Protein AF-E9FTE2-F1 (afdb_monomer)

Mean predicted aligned error: 4.94 Å

Sequence (131 aa):
VFQCLVCSVFCGDMAEVVAQHVAADRSRQREHEALLLIGGHYLCRLCAYKTTLKANFQLHCKTDKHLQRLQHATHIQEGGARNDWKLQYVTSTTNPVQLRCNVCEYYTNSVHKLQVHASSPRHQLAVELFR

pLDDT: mean 90.06, std 7.29, range [62.41, 96.81]

Radius of gyration: 17.91 Å; Cα contacts (8 Å, |Δi|>4): 177; chains: 1; bounding box: 45×22×52 Å

Nearest PDB structures (foldseek):
  7onb-assembly1_M  TM=8.414E-01  e=4.114E-01  Homo sapiens
  8qzs-assembly1_8  TM=8.828E-01  e=1.075E+00  Homo sapiens
  1iok-assembly1_A  TM=3.839E-01  e=9.336E+00  Paracoccus denitrificans

Structure (mmCIF, N/CA/C/O backbone):
data_AF-E9FTE2-F1
#
_entry.id   AF-E9FTE2-F1
#
loop_
_atom_site.group_PDB
_atom_site.id
_atom_site.type_symbol
_atom_site.label_atom_id
_atom_site.label_alt_id
_atom_site.label_comp_id
_atom_site.label_asym_id
_atom_site.label_entity_id
_atom_site.label_seq_id
_atom_site.pdbx_PDB_ins_code
_atom_site.Cartn_x
_atom_site.Cartn_y
_atom_site.Cartn_z
_atom_site.occupancy
_atom_site.B_iso_or_equiv
_atom_site.auth_seq_id
_atom_site.auth_comp_id
_atom_site.auth_asym_id
_atom_site.auth_atom_id
_atom_site.pdbx_PDB_model_num
ATOM 1 N N . VAL A 1 1 ? 5.008 -1.254 -17.758 1.00 90.81 1 VAL A N 1
ATOM 2 C CA . VAL A 1 1 ? 6.172 -2.098 -17.378 1.00 90.81 1 VAL A CA 1
ATOM 3 C C . VAL A 1 1 ? 6.077 -2.563 -15.933 1.00 90.81 1 VAL A C 1
ATOM 5 O O . VAL A 1 1 ? 6.212 -3.750 -15.667 1.00 90.81 1 VAL A O 1
ATOM 8 N N . PHE A 1 2 ? 5.830 -1.650 -15.005 1.00 95.62 2 PHE A N 1
ATOM 9 C CA . PHE A 1 2 ? 5.663 -1.923 -13.588 1.00 95.62 2 PHE A CA 1
ATOM 10 C C . PHE A 1 2 ? 4.191 -2.105 -13.214 1.00 95.62 2 PHE A C 1
ATOM 12 O O . PHE A 1 2 ? 3.313 -1.479 -13.808 1.00 95.62 2 PHE A O 1
ATOM 19 N N . GLN A 1 3 ? 3.926 -2.925 -12.204 1.00 95.94 3 GLN A N 1
ATOM 20 C CA . GLN A 1 3 ? 2.596 -3.209 -11.679 1.00 95.94 3 GLN A CA 1
ATOM 21 C C . GLN A 1 3 ? 2.591 -3.076 -10.156 1.00 95.94 3 GLN A C 1
ATOM 23 O O . GLN A 1 3 ? 3.494 -3.570 -9.474 1.00 95.94 3 GLN A O 1
ATOM 28 N N . CYS A 1 4 ? 1.551 -2.442 -9.614 1.00 96.50 4 CYS A N 1
ATOM 29 C CA . CYS A 1 4 ? 1.272 -2.489 -8.185 1.00 96.50 4 CYS A CA 1
ATOM 30 C C . CYS A 1 4 ? 0.500 -3.770 -7.859 1.00 96.50 4 CYS A C 1
ATOM 32 O O . CYS A 1 4 ? -0.591 -3.994 -8.378 1.00 96.50 4 CYS A O 1
ATOM 34 N N . LEU A 1 5 ? 1.041 -4.606 -6.977 1.00 94.62 5 LEU A N 1
ATOM 35 C CA . LEU A 1 5 ? 0.400 -5.853 -6.557 1.00 94.62 5 LEU A CA 1
ATOM 36 C C . LEU A 1 5 ? -0.556 -5.664 -5.376 1.00 94.62 5 LEU A C 1
ATOM 38 O O . LEU A 1 5 ? -1.334 -6.570 -5.086 1.00 94.62 5 LEU A O 1
ATOM 42 N N . VAL A 1 6 ? -0.542 -4.496 -4.728 1.00 93.88 6 VAL A N 1
ATOM 43 C CA . VAL A 1 6 ? -1.471 -4.168 -3.638 1.00 93.88 6 VAL A CA 1
ATOM 44 C C . VAL A 1 6 ? -2.878 -3.994 -4.207 1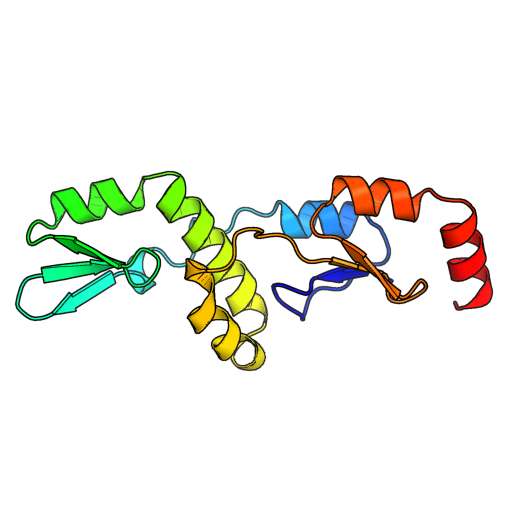.00 93.88 6 VAL A C 1
ATOM 46 O O . VAL A 1 6 ? -3.748 -4.829 -3.959 1.00 93.88 6 VAL A O 1
ATOM 49 N N . CYS A 1 7 ? -3.071 -2.987 -5.066 1.00 93.75 7 CYS A N 1
ATOM 50 C CA . CYS A 1 7 ? -4.338 -2.761 -5.758 1.00 93.75 7 CYS A CA 1
ATOM 51 C C . CYS A 1 7 ? -4.526 -3.666 -6.984 1.00 93.75 7 CYS A C 1
ATOM 53 O O . CYS A 1 7 ? -5.651 -3.869 -7.419 1.00 93.75 7 CYS A O 1
ATOM 55 N N . SER A 1 8 ? -3.464 -4.236 -7.560 1.00 93.62 8 SER A N 1
ATOM 56 C CA . SER A 1 8 ? -3.515 -5.097 -8.760 1.00 93.62 8 SER A CA 1
ATOM 57 C C . SER A 1 8 ? -4.118 -4.465 -10.026 1.00 93.62 8 SER A C 1
ATOM 59 O O . SER A 1 8 ? -4.151 -5.131 -11.057 1.00 93.62 8 SER A O 1
ATOM 61 N N . VAL A 1 9 ? -4.538 -3.199 -9.981 1.00 93.81 9 VAL A N 1
ATOM 62 C CA . VAL A 1 9 ? -5.127 -2.459 -11.111 1.00 93.81 9 VAL A CA 1
ATOM 63 C C . VAL A 1 9 ? -4.198 -1.391 -11.671 1.00 93.81 9 VAL A C 1
ATOM 65 O O . VAL A 1 9 ? -4.319 -1.023 -12.834 1.00 93.81 9 VAL A O 1
ATOM 68 N N . PHE A 1 10 ? -3.251 -0.906 -10.869 1.00 95.50 10 PHE A N 1
ATOM 69 C CA . PHE A 1 10 ? -2.320 0.118 -11.313 1.00 95.50 10 PHE A CA 1
ATOM 70 C C . PHE A 1 10 ? -1.130 -0.492 -12.054 1.00 95.50 10 PHE A C 1
ATOM 72 O O . PHE A 1 10 ? -0.434 -1.375 -11.536 1.00 95.50 10 PHE A O 1
ATOM 79 N N . CYS A 1 11 ? -0.847 0.054 -13.232 1.00 94.69 11 CYS A N 1
ATOM 80 C CA . CYS A 1 11 ? 0.373 -0.195 -13.979 1.00 94.69 11 CYS A CA 1
ATOM 81 C C . CYS A 1 11 ? 1.002 1.125 -14.435 1.00 94.69 11 CYS A C 1
ATOM 83 O O . CYS A 1 11 ? 0.297 2.057 -14.809 1.00 94.69 11 CYS A O 1
ATOM 85 N N . GLY A 1 12 ? 2.331 1.178 -14.428 1.00 93.44 12 GLY A N 1
ATOM 86 C CA . GLY A 1 12 ? 3.114 2.315 -14.907 1.00 93.44 12 GLY A CA 1
ATOM 87 C C . GLY A 1 12 ? 4.253 1.855 -15.808 1.00 93.44 12 GLY A C 1
ATOM 88 O O . GLY A 1 12 ? 4.688 0.703 -15.766 1.00 93.44 12 GLY A O 1
ATOM 89 N N . ASP A 1 13 ? 4.740 2.727 -16.667 1.00 90.25 13 ASP A N 1
ATOM 90 C CA . ASP A 1 13 ? 5.942 2.534 -17.482 1.00 90.25 13 ASP A CA 1
ATOM 91 C C . ASP A 1 13 ? 7.188 3.140 -16.825 1.00 90.25 13 ASP A C 1
ATOM 93 O O . ASP A 1 13 ? 8.275 2.597 -16.985 1.00 90.25 13 ASP A O 1
ATOM 97 N N . MET A 1 14 ? 7.016 4.174 -16.001 1.00 92.31 14 MET A N 1
ATOM 98 C CA . MET A 1 14 ? 8.081 4.820 -15.235 1.00 92.31 14 MET A CA 1
ATOM 99 C C . MET A 1 14 ? 8.010 4.475 -13.744 1.00 92.31 14 MET A C 1
ATOM 101 O O . MET A 1 14 ? 6.937 4.474 -13.134 1.00 92.31 14 MET A O 1
ATOM 105 N N . ALA A 1 15 ? 9.169 4.234 -13.123 1.00 93.38 15 ALA A N 1
ATOM 106 C CA . ALA A 1 15 ? 9.250 3.948 -11.688 1.00 93.38 15 ALA A CA 1
ATOM 107 C C . ALA A 1 15 ? 8.751 5.123 -10.825 1.00 93.38 15 ALA A C 1
ATOM 109 O O . ALA A 1 15 ? 8.184 4.904 -9.757 1.00 93.38 15 ALA A O 1
ATOM 110 N N . GLU A 1 16 ? 8.906 6.360 -11.300 1.00 94.25 16 GLU A N 1
ATOM 111 C CA . GLU A 1 16 ? 8.429 7.576 -10.626 1.00 94.25 16 GLU A CA 1
ATOM 112 C C . GLU A 1 16 ? 6.902 7.637 -10.534 1.00 94.25 16 GLU A C 1
ATOM 114 O O . GLU A 1 16 ? 6.353 7.959 -9.483 1.00 94.25 16 GLU A O 1
ATOM 119 N N . VAL A 1 17 ? 6.206 7.242 -11.599 1.00 95.00 17 VAL A N 1
ATOM 120 C CA . VAL A 1 17 ? 4.737 7.199 -11.638 1.00 95.00 17 VAL A CA 1
ATOM 121 C C . VAL A 1 17 ? 4.202 6.166 -10.641 1.00 95.00 17 VAL A C 1
ATOM 123 O O . VAL A 1 17 ? 3.234 6.415 -9.922 1.00 95.00 17 VAL A O 1
ATOM 126 N N . VAL A 1 18 ? 4.883 5.024 -10.514 1.00 94.38 18 VAL A N 1
ATOM 127 C CA . VAL A 1 18 ? 4.572 4.015 -9.489 1.00 94.38 18 VAL A CA 1
ATOM 128 C C . VAL A 1 18 ? 4.870 4.536 -8.083 1.00 94.38 18 VAL A C 1
ATOM 130 O O . VAL A 1 18 ? 4.086 4.293 -7.168 1.00 94.38 18 VAL A O 1
ATOM 133 N N . ALA A 1 19 ? 5.973 5.264 -7.899 1.00 94.12 19 ALA A N 1
ATOM 134 C CA . ALA A 1 19 ? 6.326 5.873 -6.620 1.00 94.12 19 ALA A CA 1
ATOM 135 C C . ALA A 1 19 ? 5.241 6.849 -6.146 1.00 94.12 19 ALA A C 1
ATOM 137 O O . ALA A 1 19 ? 4.795 6.761 -5.003 1.00 94.12 19 ALA A O 1
ATOM 138 N N . GLN A 1 20 ? 4.765 7.717 -7.040 1.00 94.81 20 GLN A N 1
ATOM 139 C CA . GLN A 1 20 ? 3.669 8.646 -6.764 1.00 94.81 20 GLN A CA 1
ATOM 140 C C . GLN A 1 20 ? 2.372 7.907 -6.423 1.00 94.81 20 GLN A C 1
ATOM 142 O O . GLN A 1 20 ? 1.711 8.245 -5.444 1.00 94.81 20 GLN A O 1
ATOM 147 N N . HIS A 1 21 ? 2.033 6.850 -7.167 1.00 94.44 21 HIS A N 1
ATOM 148 C CA . HIS A 1 21 ? 0.860 6.025 -6.874 1.00 94.44 21 HIS A CA 1
ATOM 149 C C . HIS A 1 21 ? 0.916 5.388 -5.478 1.00 94.44 21 HIS A C 1
ATOM 151 O O . HIS A 1 21 ? -0.079 5.394 -4.748 1.00 94.44 21 HIS A O 1
ATOM 157 N N . VAL A 1 22 ? 2.070 4.841 -5.091 1.00 93.25 22 VAL A N 1
ATOM 158 C CA . VAL A 1 22 ? 2.265 4.246 -3.761 1.00 93.25 22 VAL A CA 1
ATOM 159 C C . VAL A 1 22 ? 2.194 5.312 -2.664 1.00 93.25 22 VAL A C 1
ATOM 161 O O . VAL A 1 22 ? 1.619 5.051 -1.613 1.00 93.25 22 VAL A O 1
ATOM 164 N N . ALA A 1 23 ? 2.721 6.512 -2.913 1.00 92.06 23 ALA A N 1
ATOM 165 C CA . ALA A 1 23 ? 2.744 7.613 -1.951 1.00 92.06 23 ALA A CA 1
ATOM 166 C C . ALA A 1 23 ? 1.416 8.385 -1.827 1.00 92.06 23 ALA A C 1
ATOM 168 O O . ALA A 1 23 ? 1.308 9.261 -0.970 1.00 92.06 23 ALA A O 1
ATOM 169 N N . ALA A 1 24 ? 0.416 8.098 -2.668 1.00 91.50 24 ALA A N 1
ATOM 170 C CA . ALA A 1 24 ? -0.861 8.803 -2.626 1.00 91.50 24 ALA A CA 1
ATOM 171 C C . ALA A 1 24 ? -1.566 8.618 -1.268 1.00 91.50 24 ALA A C 1
ATOM 173 O O . ALA A 1 24 ? -1.732 7.492 -0.787 1.00 91.50 24 ALA A O 1
ATOM 174 N N . ASP A 1 25 ? -2.000 9.730 -0.667 1.00 86.94 25 ASP A N 1
ATOM 175 C CA . ASP A 1 25 ? -2.711 9.722 0.611 1.00 86.94 25 ASP A CA 1
ATOM 176 C C . ASP A 1 25 ? -4.118 9.131 0.446 1.00 86.94 25 ASP A C 1
ATOM 178 O O . ASP A 1 25 ? -4.944 9.617 -0.328 1.00 86.94 25 ASP A O 1
ATOM 182 N N . ARG A 1 26 ? -4.381 8.068 1.209 1.00 88.50 26 ARG A N 1
ATOM 183 C CA . ARG A 1 26 ? -5.632 7.294 1.206 1.00 88.50 26 ARG A CA 1
ATOM 184 C C . ARG A 1 26 ? -6.345 7.307 2.557 1.00 88.50 26 ARG A C 1
ATOM 186 O O . ARG A 1 26 ? -7.321 6.581 2.754 1.00 88.50 26 ARG A O 1
ATOM 193 N N . SER A 1 27 ? -5.862 8.108 3.506 1.00 73.50 27 SER A N 1
ATOM 194 C CA . SER A 1 27 ? -6.363 8.136 4.886 1.00 73.50 27 SER A CA 1
ATOM 195 C C . SER A 1 27 ? -7.806 8.643 4.992 1.00 73.50 27 SER A C 1
ATOM 197 O O . SER A 1 27 ? -8.570 8.169 5.827 1.00 73.50 27 SER A O 1
ATOM 199 N N . ARG A 1 28 ? -8.219 9.560 4.108 1.00 68.94 28 ARG A N 1
ATOM 200 C CA . ARG A 1 28 ? -9.501 10.279 4.221 1.00 68.94 28 ARG A CA 1
ATOM 201 C C . ARG A 1 28 ? -10.732 9.535 3.706 1.00 68.94 28 ARG A C 1
ATOM 203 O O . ARG A 1 28 ? -11.843 10.016 3.906 1.00 68.94 28 ARG A O 1
ATOM 210 N N . GLN A 1 29 ? -10.577 8.405 3.018 1.00 64.50 29 GLN A N 1
ATOM 211 C CA . GLN A 1 29 ? -11.687 7.859 2.232 1.00 64.50 29 GLN A CA 1
ATOM 212 C C . GLN A 1 29 ? -12.641 6.937 3.009 1.00 64.50 29 GLN A C 1
ATOM 214 O O . GLN A 1 29 ? -13.773 6.776 2.560 1.00 64.50 29 GLN A O 1
ATOM 219 N N . ARG A 1 30 ? -12.238 6.314 4.135 1.00 64.75 30 ARG A N 1
ATOM 220 C CA . ARG A 1 30 ? -12.993 5.162 4.693 1.00 64.75 30 ARG A CA 1
ATOM 221 C C . ARG A 1 30 ? -12.933 4.951 6.216 1.00 64.75 30 ARG A C 1
ATOM 223 O O . ARG A 1 30 ? -13.154 3.836 6.682 1.00 64.75 30 ARG A O 1
ATOM 230 N N . GLU A 1 31 ? -12.691 5.980 7.030 1.00 66.12 31 GLU A N 1
ATOM 231 C CA . GLU A 1 31 ? -12.605 5.807 8.500 1.00 66.12 31 GLU A CA 1
ATOM 232 C C . GLU A 1 31 ? -13.852 5.136 9.115 1.00 66.12 31 GLU A C 1
ATOM 234 O O . GLU A 1 31 ? -13.740 4.269 9.984 1.00 66.12 31 GLU A O 1
ATOM 239 N N . HIS A 1 32 ? -15.049 5.475 8.625 1.00 66.38 32 HIS A N 1
ATOM 240 C CA . HIS A 1 32 ? -16.306 4.910 9.130 1.00 66.38 32 HIS A CA 1
ATOM 241 C C . HIS A 1 32 ? -16.491 3.422 8.806 1.00 66.38 32 HIS A C 1
ATOM 243 O O . HIS A 1 32 ? -17.196 2.727 9.536 1.00 66.38 32 HIS A O 1
ATOM 249 N N . GLU A 1 33 ? -15.839 2.901 7.765 1.00 74.31 33 GLU A N 1
ATOM 250 C CA . GLU A 1 33 ? -15.948 1.488 7.397 1.00 74.31 33 GLU A CA 1
ATOM 251 C C . GLU A 1 33 ? -15.127 0.590 8.336 1.00 74.31 33 GLU A C 1
ATOM 253 O O . GLU A 1 33 ? -15.367 -0.611 8.421 1.00 74.31 33 GLU A O 1
ATOM 258 N N . ALA A 1 34 ? -14.185 1.122 9.115 1.00 82.69 34 ALA A N 1
ATOM 259 C CA . ALA A 1 34 ? -13.414 0.30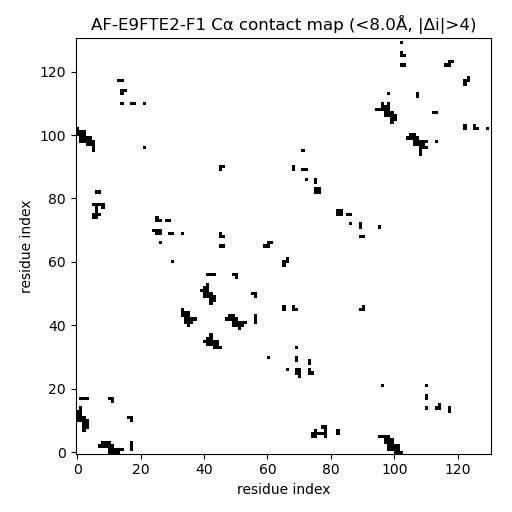9 10.056 1.00 82.69 34 ALA A CA 1
ATOM 260 C C . ALA A 1 34 ? -14.182 -0.035 11.350 1.00 82.69 34 ALA A C 1
ATOM 262 O O . ALA A 1 34 ? -13.781 -0.965 12.059 1.00 82.69 34 ALA A O 1
ATOM 263 N N . LEU A 1 35 ? -15.269 0.685 11.657 1.00 89.62 35 LEU A N 1
ATOM 264 C CA . LEU A 1 35 ? -16.037 0.559 12.897 1.00 89.62 35 LEU A CA 1
ATOM 265 C C . LEU A 1 35 ? -17.108 -0.540 12.814 1.00 89.62 35 LEU A C 1
ATOM 267 O O . LEU A 1 35 ? -17.920 -0.576 11.894 1.00 89.62 35 LEU A O 1
ATOM 271 N N . LEU A 1 36 ? -17.173 -1.380 13.845 1.00 91.31 36 LEU A N 1
ATOM 272 C CA . LEU A 1 36 ? -18.312 -2.244 14.152 1.00 91.31 36 LEU A CA 1
ATOM 273 C C . LEU A 1 36 ? -18.829 -1.938 15.560 1.00 91.31 36 LEU A C 1
ATOM 275 O O . LEU A 1 36 ? -18.035 -1.772 16.485 1.00 91.31 36 LEU A O 1
ATOM 279 N N . LEU A 1 37 ? -20.151 -1.909 15.734 1.00 92.44 37 LEU A N 1
ATOM 280 C CA . LEU A 1 37 ? -20.800 -1.793 17.041 1.00 92.44 37 LEU A CA 1
ATOM 281 C C . LEU A 1 37 ? -21.514 -3.109 17.361 1.00 92.44 37 LEU A C 1
ATOM 283 O O . LEU A 1 37 ? -22.520 -3.432 16.736 1.00 92.44 37 LEU A O 1
ATOM 287 N N . ILE A 1 38 ? -20.989 -3.879 18.315 1.00 93.38 38 ILE A N 1
ATOM 288 C CA . ILE A 1 38 ? -21.544 -5.187 18.700 1.00 93.38 38 ILE A CA 1
ATOM 289 C C . ILE A 1 38 ? -21.681 -5.236 2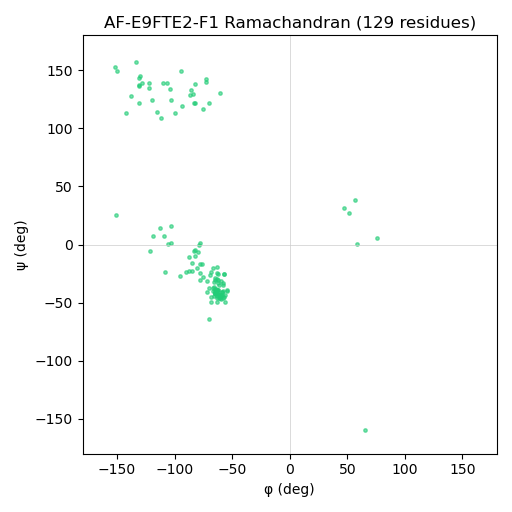0.219 1.00 93.38 38 ILE A C 1
ATOM 291 O O . ILE A 1 38 ? -20.697 -5.064 20.937 1.00 93.38 38 ILE A O 1
ATOM 295 N N . GLY A 1 39 ? -22.904 -5.457 20.714 1.00 92.00 39 GLY A N 1
ATOM 296 C CA . GLY A 1 39 ? -23.177 -5.584 22.152 1.00 92.00 39 GLY A CA 1
ATOM 297 C C . GLY A 1 39 ? -22.727 -4.371 22.976 1.00 92.00 39 GLY A C 1
ATOM 298 O O . GLY A 1 39 ? -22.159 -4.541 24.047 1.00 92.00 39 GLY A O 1
ATOM 299 N N . GLY A 1 40 ? -22.884 -3.152 22.445 1.00 92.31 40 GLY A N 1
ATOM 300 C CA . GLY A 1 40 ? -22.429 -1.918 23.105 1.00 92.31 40 GLY A CA 1
ATOM 301 C C . GLY A 1 40 ? -20.915 -1.665 23.044 1.00 92.31 40 GLY A C 1
ATOM 302 O O . GLY A 1 40 ? -20.429 -0.704 23.638 1.00 92.31 40 GLY A O 1
ATOM 303 N N . HIS A 1 41 ? -20.155 -2.489 22.318 1.00 94.56 41 HIS A N 1
ATOM 304 C CA . HIS A 1 41 ? -18.720 -2.303 22.114 1.00 94.56 41 HIS A CA 1
ATOM 305 C C . HIS A 1 41 ? -18.399 -1.767 20.720 1.00 94.56 41 HIS A C 1
ATOM 307 O O . HIS A 1 41 ? -18.851 -2.316 19.717 1.00 94.56 41 HIS A O 1
ATOM 313 N N . TYR A 1 42 ? -17.537 -0.756 20.672 1.00 94.25 42 TYR A N 1
ATOM 314 C CA . TYR A 1 42 ? -16.888 -0.246 19.472 1.00 94.25 42 TYR A CA 1
ATOM 315 C C . TYR A 1 42 ? -15.666 -1.115 19.149 1.00 94.25 42 TYR A C 1
ATOM 317 O O . TYR A 1 42 ? -14.748 -1.255 19.964 1.00 94.25 42 TYR A O 1
ATOM 325 N N . LEU A 1 43 ? -15.657 -1.702 17.957 1.00 93.69 43 LEU A N 1
ATOM 326 C CA . LEU A 1 43 ? -14.651 -2.637 17.464 1.00 93.69 43 LEU A CA 1
ATOM 327 C C . LEU A 1 43 ? -14.026 -2.098 16.177 1.00 93.69 43 LEU A C 1
ATOM 329 O O . LEU A 1 43 ? -14.733 -1.652 15.277 1.00 93.69 43 LEU A O 1
ATOM 333 N N . CYS A 1 44 ? -12.703 -2.164 16.069 1.00 92.00 44 CYS A N 1
ATOM 334 C CA . CYS A 1 44 ? -11.971 -1.805 14.858 1.00 92.00 44 CYS A CA 1
ATOM 335 C C . CYS A 1 44 ? -11.604 -3.072 14.085 1.00 92.00 44 CYS A C 1
ATOM 337 O O . CYS A 1 44 ? -10.749 -3.840 14.538 1.00 92.00 44 CYS A O 1
ATOM 339 N N . ARG A 1 45 ? -12.187 -3.266 12.898 1.00 88.81 45 ARG A N 1
ATOM 340 C CA . ARG A 1 45 ? -11.913 -4.432 12.035 1.00 88.81 45 ARG A CA 1
ATOM 341 C C . ARG A 1 45 ? -10.459 -4.515 11.579 1.00 88.81 45 ARG A C 1
ATOM 343 O O . ARG A 1 45 ? -9.917 -5.604 11.455 1.00 88.81 45 ARG A O 1
ATOM 350 N N . LEU A 1 46 ? -9.822 -3.362 11.379 1.00 89.25 46 LEU A N 1
ATOM 351 C CA . LEU A 1 46 ? -8.444 -3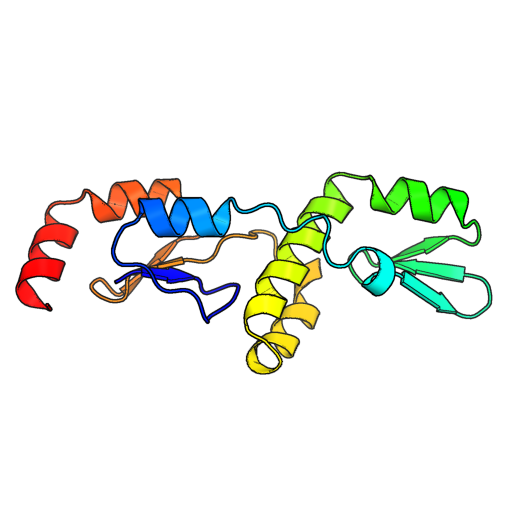.273 10.892 1.00 89.25 46 LEU A CA 1
ATOM 352 C C . LEU A 1 46 ? -7.407 -3.566 11.980 1.00 89.25 46 LEU A C 1
ATOM 354 O O . LEU A 1 46 ? -6.277 -3.934 11.677 1.00 89.25 46 LEU A O 1
ATOM 358 N N . CYS A 1 47 ? -7.758 -3.377 13.253 1.00 90.19 47 CYS A N 1
ATOM 359 C CA . CYS A 1 47 ? -6.800 -3.462 14.356 1.00 90.19 47 CYS A CA 1
ATOM 360 C C . CYS A 1 47 ? -7.138 -4.511 15.413 1.00 90.19 47 CYS A C 1
ATOM 362 O O . CYS A 1 47 ? -6.334 -4.671 16.330 1.00 90.19 47 CYS A O 1
ATOM 364 N N . ALA A 1 48 ? -8.298 -5.169 15.316 1.00 87.88 48 ALA A N 1
ATOM 365 C CA . ALA A 1 48 ? -8.880 -5.990 16.381 1.00 87.88 48 ALA A CA 1
ATOM 366 C C . ALA A 1 48 ? -8.957 -5.251 17.738 1.00 87.88 48 ALA A C 1
ATOM 368 O O . ALA A 1 48 ? -8.922 -5.860 18.803 1.00 87.88 48 ALA A O 1
ATOM 369 N N . TYR A 1 49 ? -9.045 -3.916 17.702 1.00 92.62 49 TYR A N 1
ATOM 370 C CA . TYR A 1 49 ? -9.158 -3.074 18.892 1.00 92.62 49 TYR A CA 1
ATOM 371 C C . TYR A 1 49 ? -10.616 -3.026 19.360 1.00 92.62 49 TYR A C 1
ATOM 373 O O . TYR A 1 49 ? -11.514 -2.900 18.528 1.00 92.62 49 TYR A O 1
ATOM 381 N N . LYS A 1 50 ? -10.851 -3.103 20.674 1.00 95.00 50 LYS A N 1
ATOM 382 C CA . LYS A 1 50 ? -12.184 -3.125 21.295 1.00 95.00 50 LYS A CA 1
ATOM 383 C C . LYS A 1 50 ? -12.258 -2.106 22.428 1.00 95.00 50 LYS A C 1
ATOM 385 O O . LYS A 1 50 ? -11.358 -2.042 23.258 1.00 95.00 50 LYS A O 1
ATOM 390 N N . THR A 1 51 ? -13.358 -1.364 22.510 1.00 96.06 51 THR A N 1
ATOM 391 C CA . THR A 1 51 ? -13.654 -0.454 23.627 1.00 96.06 51 THR A CA 1
ATOM 392 C C . THR A 1 51 ? -15.164 -0.290 23.812 1.00 96.06 51 THR A C 1
ATOM 394 O O . THR A 1 51 ? -15.927 -0.439 22.867 1.00 96.06 51 THR A O 1
ATOM 397 N N . THR A 1 52 ? -15.633 0.013 25.020 1.00 95.81 52 THR A N 1
ATOM 398 C CA . THR A 1 52 ? -17.030 0.428 25.282 1.00 95.81 52 THR A CA 1
ATOM 399 C C . THR A 1 52 ? -17.245 1.928 25.075 1.00 95.81 52 THR A C 1
ATOM 401 O O . THR A 1 52 ? -18.377 2.382 24.945 1.00 95.81 52 THR A O 1
ATOM 404 N N . LEU A 1 53 ? -16.166 2.714 25.023 1.00 95.50 53 LEU A N 1
ATOM 405 C CA . LEU A 1 53 ? -16.228 4.172 24.953 1.00 95.50 53 LEU A CA 1
ATOM 406 C C . LEU A 1 53 ? -15.956 4.675 23.534 1.00 95.50 53 LEU A C 1
ATOM 408 O O . LEU A 1 53 ? -14.878 4.439 22.983 1.00 95.50 53 LEU A O 1
ATOM 412 N N . LYS A 1 54 ? -16.898 5.455 22.987 1.00 92.06 54 LYS A N 1
ATOM 413 C CA . LYS A 1 54 ? -16.771 6.094 21.665 1.00 92.06 54 LYS A CA 1
ATOM 414 C C . LYS A 1 54 ? -15.541 7.001 21.575 1.00 92.06 54 LYS A C 1
ATOM 416 O O . LYS A 1 54 ? -14.838 6.967 20.571 1.00 92.06 54 LYS A O 1
ATOM 421 N N . ALA A 1 55 ? -15.247 7.756 22.635 1.00 93.38 55 ALA A N 1
ATOM 422 C CA . ALA A 1 55 ? -14.087 8.648 22.690 1.00 93.38 55 ALA A CA 1
ATOM 423 C C . ALA A 1 55 ? -12.758 7.886 22.521 1.00 93.38 55 ALA A C 1
ATOM 425 O O . ALA A 1 55 ? -11.916 8.277 21.715 1.00 93.38 55 ALA A O 1
ATOM 426 N N . ASN A 1 56 ? -12.604 6.741 23.197 1.00 94.81 56 ASN A N 1
ATOM 427 C CA . ASN A 1 56 ? -11.418 5.890 23.049 1.00 94.81 56 ASN A CA 1
ATOM 428 C C . ASN A 1 56 ? -11.280 5.355 21.620 1.00 94.81 56 ASN A C 1
ATOM 430 O O . ASN A 1 56 ? -10.177 5.295 21.082 1.00 94.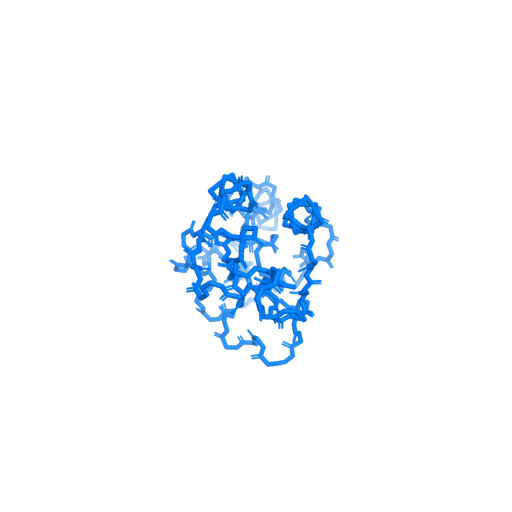81 56 ASN A O 1
ATOM 434 N N . PHE A 1 57 ? -12.397 4.990 20.987 1.00 94.00 57 PHE A N 1
ATOM 435 C CA . PHE A 1 57 ? -12.385 4.542 19.598 1.00 94.00 57 PHE A CA 1
ATOM 436 C C . PHE A 1 57 ? -11.950 5.663 18.642 1.00 94.00 57 PHE A C 1
ATOM 438 O O . PHE A 1 57 ? -11.141 5.435 17.746 1.00 94.00 57 PHE A O 1
ATOM 445 N N . GLN A 1 58 ? -12.430 6.889 18.857 1.00 92.25 58 GLN A N 1
ATOM 446 C CA . GLN A 1 58 ? -12.025 8.050 18.062 1.00 92.25 58 GLN A CA 1
ATOM 447 C C . GLN A 1 58 ? -10.534 8.368 18.221 1.00 92.25 58 GLN A C 1
ATOM 449 O O . GLN A 1 58 ? -9.873 8.683 17.236 1.00 92.25 58 GLN A O 1
ATOM 454 N N . LEU A 1 59 ? -9.981 8.247 19.433 1.00 94.19 59 LEU A N 1
ATOM 455 C CA . LEU A 1 59 ? -8.539 8.384 19.657 1.00 94.19 59 LEU A CA 1
ATOM 456 C C . LEU A 1 59 ? -7.752 7.270 18.962 1.00 94.19 59 LEU A C 1
ATOM 458 O O . LEU A 1 59 ? -6.742 7.546 18.321 1.00 94.19 59 LEU A O 1
ATOM 462 N N . HIS A 1 60 ? -8.239 6.028 19.023 1.00 93.06 60 HIS A N 1
ATOM 463 C CA . HIS A 1 60 ? -7.632 4.905 18.314 1.00 93.06 60 HIS A CA 1
ATOM 464 C C . HIS A 1 60 ? -7.510 5.161 16.804 1.00 93.06 60 HIS A C 1
ATOM 466 O O . HIS A 1 60 ? -6.455 4.889 16.230 1.00 93.06 60 HIS A O 1
ATOM 472 N N . CYS A 1 61 ? -8.548 5.712 16.168 1.00 91.50 61 CYS A N 1
ATOM 473 C CA . CYS A 1 61 ? -8.542 5.988 14.726 1.00 91.50 61 CYS A CA 1
ATOM 474 C C . CYS A 1 61 ? -7.459 6.998 14.313 1.00 91.50 61 CYS A C 1
ATOM 476 O O . CYS A 1 61 ? -6.963 6.940 13.194 1.00 91.50 61 CYS A O 1
ATOM 478 N N . LYS A 1 62 ? -7.027 7.867 15.235 1.00 91.38 62 LYS A N 1
ATOM 479 C CA . LYS A 1 62 ? -5.965 8.856 14.999 1.00 91.38 62 LYS A CA 1
ATOM 480 C C . LYS A 1 62 ? -4.549 8.303 15.173 1.00 91.38 62 LYS A C 1
ATOM 482 O O . LYS A 1 62 ? -3.590 9.027 14.940 1.00 91.38 62 LYS A O 1
ATOM 487 N N . THR A 1 63 ? -4.393 7.059 15.627 1.00 92.44 63 THR A N 1
ATOM 488 C CA . THR A 1 63 ? -3.062 6.471 15.832 1.00 92.44 63 THR A CA 1
ATOM 489 C C . THR A 1 63 ? -2.396 6.134 14.501 1.00 92.44 63 THR A C 1
ATOM 491 O O . THR A 1 63 ? -3.047 5.597 13.604 1.00 92.44 63 THR A O 1
ATOM 494 N N . ASP A 1 64 ? -1.079 6.337 14.397 1.00 90.62 64 ASP A N 1
ATOM 495 C CA . ASP A 1 64 ? -0.314 6.023 13.178 1.00 90.62 64 ASP A CA 1
ATOM 496 C C . ASP A 1 64 ? -0.505 4.571 12.734 1.00 90.62 64 ASP A C 1
ATOM 498 O O . ASP A 1 64 ? -0.702 4.281 11.557 1.00 90.62 64 ASP A O 1
ATOM 502 N N . LYS A 1 65 ? -0.542 3.643 13.697 1.00 89.69 65 LYS A N 1
ATOM 503 C CA . LYS A 1 65 ? -0.793 2.219 13.441 1.00 89.69 65 LYS A CA 1
ATOM 504 C C . LYS A 1 65 ? -2.142 1.978 12.759 1.00 89.69 65 LYS A C 1
ATOM 506 O O . LYS A 1 65 ? -2.238 1.117 11.884 1.00 89.69 65 LYS A O 1
ATOM 511 N N . HIS A 1 66 ? -3.190 2.688 13.179 1.00 90.81 66 HIS A N 1
ATOM 512 C CA . HIS A 1 66 ? -4.496 2.604 12.532 1.00 90.81 66 HIS A CA 1
ATOM 513 C C . HIS A 1 66 ? -4.437 3.214 11.132 1.00 90.81 66 HIS A C 1
ATOM 515 O O . HIS A 1 66 ? -4.834 2.556 10.174 1.00 90.81 66 HIS A O 1
ATOM 521 N N . LEU A 1 67 ? -3.884 4.422 11.006 1.00 89.56 67 LEU A N 1
ATOM 522 C CA . LEU A 1 67 ? -3.786 5.144 9.738 1.00 89.56 67 LEU A CA 1
ATOM 523 C C . LEU A 1 67 ? -3.003 4.364 8.677 1.00 89.56 67 LEU A C 1
ATOM 525 O O . LEU A 1 67 ? -3.438 4.300 7.531 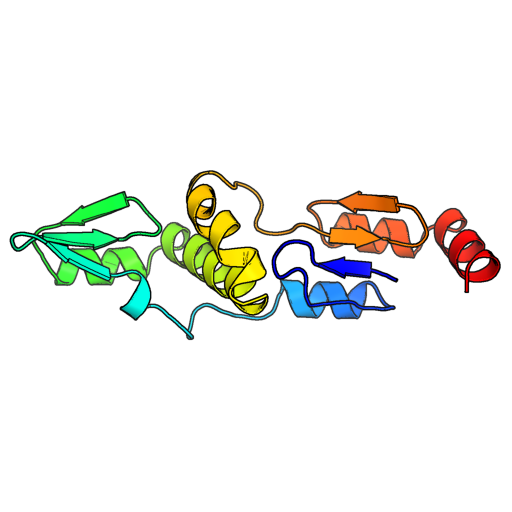1.00 89.56 67 LEU A O 1
ATOM 529 N N . GLN A 1 68 ? -1.900 3.712 9.047 1.00 89.00 68 GLN A N 1
ATOM 530 C CA . GLN A 1 68 ? -1.132 2.855 8.140 1.00 89.00 68 GLN A CA 1
ATOM 531 C C . GLN A 1 68 ? -1.959 1.671 7.628 1.00 89.00 68 GLN A C 1
ATOM 533 O O . GLN A 1 68 ? -1.950 1.369 6.434 1.00 89.00 68 GLN A O 1
ATOM 538 N N . ARG A 1 69 ? -2.716 1.010 8.511 1.00 90.00 69 ARG A N 1
ATOM 539 C CA . ARG A 1 69 ? -3.587 -0.108 8.120 1.00 90.00 69 ARG A CA 1
ATOM 540 C C . ARG A 1 69 ? -4.777 0.347 7.290 1.00 90.00 69 ARG A C 1
ATOM 542 O O . ARG A 1 69 ? -5.152 -0.358 6.361 1.00 90.00 69 ARG A O 1
ATOM 549 N N . LEU A 1 70 ? -5.342 1.509 7.606 1.00 90.00 70 LEU A N 1
ATOM 550 C CA . LEU A 1 70 ? -6.425 2.117 6.843 1.00 90.00 70 LEU A CA 1
ATOM 551 C C . LEU A 1 70 ? -5.964 2.456 5.426 1.00 90.00 70 LEU A C 1
ATOM 553 O O . LEU A 1 70 ? -6.609 2.039 4.474 1.00 90.00 70 LEU A O 1
ATOM 557 N N . GLN A 1 71 ? -4.817 3.122 5.272 1.00 90.88 71 GLN A N 1
ATOM 558 C CA . GLN A 1 71 ? -4.243 3.423 3.957 1.00 90.88 71 GLN A CA 1
ATOM 559 C C . GLN A 1 71 ? -4.012 2.152 3.134 1.00 90.88 71 GLN A C 1
ATOM 561 O O . GLN A 1 71 ? -4.385 2.104 1.963 1.00 90.88 71 GLN A O 1
ATOM 566 N N . HIS A 1 72 ? -3.456 1.108 3.754 1.00 90.75 72 HIS A N 1
ATOM 567 C CA . HIS A 1 72 ? -3.213 -0.161 3.077 1.00 90.75 72 HIS A CA 1
ATOM 568 C C . HIS A 1 72 ? -4.517 -0.871 2.676 1.00 90.75 72 HIS A C 1
ATOM 570 O O . HIS A 1 72 ? -4.639 -1.330 1.543 1.00 90.75 72 HIS A O 1
ATOM 576 N N . ALA A 1 73 ? -5.516 -0.917 3.563 1.00 90.88 73 ALA A N 1
ATOM 577 C CA . ALA A 1 73 ? -6.830 -1.482 3.257 1.00 90.88 73 ALA A CA 1
ATOM 578 C C . ALA A 1 73 ? -7.519 -0.730 2.107 1.00 90.88 73 ALA A C 1
ATOM 580 O O . ALA A 1 73 ? -7.995 -1.362 1.164 1.00 90.88 73 ALA A O 1
ATOM 581 N N . THR A 1 74 ? -7.507 0.605 2.142 1.00 91.25 74 THR A N 1
ATOM 582 C CA . THR A 1 74 ? -8.054 1.442 1.067 1.00 91.25 74 THR A CA 1
ATOM 583 C C . THR A 1 74 ? -7.336 1.169 -0.254 1.00 91.25 74 THR A C 1
ATOM 585 O O . THR A 1 74 ? -7.991 0.997 -1.276 1.00 91.25 74 THR A O 1
ATOM 588 N N . HIS A 1 75 ? -6.004 1.046 -0.243 1.00 92.56 75 HIS A N 1
ATOM 589 C CA . HIS A 1 75 ? -5.218 0.736 -1.442 1.00 92.56 75 HIS A CA 1
ATOM 590 C C . HIS A 1 75 ? -5.563 -0.640 -2.027 1.00 92.56 75 HIS A C 1
ATOM 592 O O . HIS A 1 75 ? -5.716 -0.778 -3.237 1.00 92.56 75 HIS A O 1
ATOM 598 N N . ILE A 1 76 ? -5.748 -1.659 -1.186 1.00 92.00 76 ILE A N 1
ATOM 599 C CA . ILE A 1 76 ? -6.213 -2.986 -1.618 1.00 92.00 76 ILE A CA 1
ATOM 600 C C . ILE A 1 76 ? -7.576 -2.874 -2.318 1.00 92.00 76 ILE A C 1
ATOM 602 O O . ILE A 1 76 ? -7.759 -3.433 -3.405 1.00 92.00 76 ILE A O 1
ATOM 606 N N . GLN A 1 77 ? -8.507 -2.125 -1.721 1.00 90.31 77 GLN A N 1
ATOM 607 C CA . GLN A 1 77 ? -9.872 -1.939 -2.222 1.00 90.31 77 GLN A CA 1
ATOM 608 C C . GLN A 1 77 ? -9.954 -1.161 -3.538 1.00 90.31 77 GLN A C 1
ATOM 610 O O . GLN A 1 77 ? -10.941 -1.316 -4.253 1.00 90.31 77 GLN A O 1
ATOM 615 N N . GLU A 1 78 ? -8.934 -0.383 -3.916 1.00 91.19 78 GLU A N 1
ATOM 616 C CA . GLU A 1 78 ? -8.859 0.225 -5.257 1.00 91.19 78 GLU A CA 1
ATOM 617 C C . GLU A 1 78 ? -8.914 -0.833 -6.371 1.00 91.19 78 GLU A C 1
ATOM 619 O O . GLU A 1 78 ? -9.368 -0.544 -7.475 1.00 91.19 78 GLU A O 1
ATOM 624 N N . GLY A 1 79 ? -8.505 -2.075 -6.083 1.00 89.56 79 GLY A N 1
ATOM 625 C CA . GLY A 1 79 ? -8.644 -3.199 -7.011 1.00 89.56 79 GLY A CA 1
ATOM 626 C C . GLY A 1 79 ? -10.036 -3.828 -7.090 1.00 89.56 79 GLY A C 1
ATOM 627 O O . GLY A 1 79 ? -10.230 -4.785 -7.843 1.00 89.56 79 GLY A O 1
ATOM 628 N N . GLY A 1 80 ? -10.998 -3.325 -6.314 1.00 89.44 80 GLY A N 1
ATOM 629 C CA . GLY A 1 80 ? -12.365 -3.832 -6.238 1.00 89.44 80 GLY A CA 1
ATOM 630 C C . GLY A 1 80 ? -12.469 -5.248 -5.661 1.00 89.44 80 GLY A C 1
ATOM 631 O O . GLY A 1 80 ? -11.550 -5.748 -5.012 1.00 89.44 80 GLY A O 1
ATOM 632 N N . ALA A 1 81 ? -13.588 -5.919 -5.957 1.00 89.00 81 ALA A N 1
ATOM 633 C CA . ALA A 1 81 ? -13.963 -7.208 -5.360 1.00 89.00 81 ALA A CA 1
ATOM 634 C C . ALA A 1 81 ? -12.921 -8.330 -5.545 1.00 89.00 81 ALA A C 1
ATOM 636 O O . ALA A 1 81 ? -12.821 -9.252 -4.738 1.00 89.00 81 ALA A O 1
ATOM 637 N N . ARG A 1 82 ? -12.088 -8.248 -6.592 1.00 88.44 82 ARG A N 1
ATOM 638 C CA . ARG A 1 82 ? -10.999 -9.212 -6.842 1.00 88.44 82 ARG A CA 1
ATOM 639 C C . ARG A 1 82 ? -9.931 -9.210 -5.750 1.00 88.44 82 ARG A C 1
ATOM 641 O O . ARG A 1 82 ? -9.181 -10.177 -5.645 1.00 88.44 82 ARG A O 1
ATOM 648 N N . ASN A 1 83 ? -9.853 -8.144 -4.961 1.00 91.00 83 ASN A N 1
ATOM 649 C CA . ASN A 1 83 ? -8.883 -7.977 -3.892 1.00 91.00 83 ASN A CA 1
ATOM 650 C C . ASN A 1 83 ? -9.479 -8.154 -2.491 1.00 91.00 83 ASN A C 1
ATOM 652 O O . ASN A 1 83 ? -8.728 -8.074 -1.520 1.00 91.00 83 ASN A O 1
ATOM 656 N N . ASP A 1 84 ? -10.777 -8.441 -2.357 1.00 87.69 84 ASP A N 1
ATOM 657 C CA . ASP A 1 84 ? -11.440 -8.554 -1.049 1.00 87.69 84 ASP A CA 1
ATOM 658 C C . ASP A 1 84 ? -10.798 -9.623 -0.158 1.00 87.69 84 ASP A C 1
ATOM 660 O O . ASP A 1 84 ? -10.654 -9.439 1.050 1.00 87.69 84 ASP A O 1
ATOM 664 N N . TRP A 1 85 ? -10.313 -10.712 -0.757 1.00 87.19 85 TRP A N 1
ATOM 665 C CA . TRP A 1 85 ? -9.580 -11.757 -0.042 1.00 87.19 85 TRP A CA 1
ATOM 666 C C . TRP A 1 85 ? -8.302 -11.228 0.633 1.00 87.19 85 TRP A C 1
ATOM 668 O O . TRP A 1 85 ? -7.939 -11.693 1.711 1.00 87.19 85 TRP A O 1
ATOM 678 N N . LYS A 1 86 ? -7.635 -10.210 0.066 1.00 88.75 86 LYS A N 1
ATOM 679 C CA . LYS A 1 86 ? -6.432 -9.604 0.663 1.00 88.75 86 LYS A CA 1
ATOM 680 C C . LYS A 1 86 ? -6.758 -8.826 1.939 1.00 88.75 86 LYS A C 1
ATOM 682 O O . LYS A 1 86 ? -5.899 -8.717 2.814 1.00 88.75 86 LYS A O 1
ATOM 687 N N . LEU A 1 87 ? -7.990 -8.326 2.090 1.00 86.62 87 LEU A N 1
ATOM 688 C CA . LEU A 1 87 ? -8.421 -7.612 3.299 1.00 86.62 87 LEU A CA 1
ATOM 689 C C . LEU A 1 87 ? -8.429 -8.517 4.531 1.00 86.62 87 LEU A C 1
ATOM 691 O O . LEU A 1 87 ? -8.176 -8.036 5.634 1.00 86.62 87 LEU A O 1
ATOM 695 N N . GLN A 1 88 ? -8.637 -9.824 4.356 1.00 83.19 88 GLN A N 1
ATOM 696 C CA . GLN A 1 88 ? -8.565 -10.799 5.450 1.00 83.19 88 GLN A CA 1
ATOM 697 C C . GLN A 1 88 ? -7.158 -10.876 6.068 1.00 83.19 88 GLN A C 1
ATOM 699 O O . GLN A 1 88 ? -7.017 -11.205 7.243 1.00 83.19 88 GLN A O 1
ATOM 704 N N . TYR A 1 89 ? -6.126 -10.510 5.301 1.00 83.81 89 TYR A N 1
ATOM 705 C CA . TYR A 1 89 ? -4.716 -10.578 5.693 1.00 83.81 89 TYR A CA 1
ATOM 706 C C . TYR A 1 89 ? -4.082 -9.198 5.921 1.00 83.81 89 TYR A C 1
ATOM 708 O O . TYR A 1 89 ? -2.869 -9.095 6.138 1.00 83.81 89 TYR A O 1
ATOM 716 N N . VAL A 1 90 ? -4.872 -8.119 5.903 1.00 82.94 90 VAL A N 1
ATOM 717 C CA . VAL A 1 90 ? -4.360 -6.748 6.078 1.00 82.94 90 VAL A CA 1
ATOM 718 C C . VAL A 1 90 ? -3.720 -6.540 7.456 1.00 82.94 90 VAL A C 1
ATOM 720 O O . VAL A 1 90 ? -2.780 -5.765 7.602 1.00 82.94 90 VAL A O 1
ATOM 723 N N . THR A 1 91 ? -4.189 -7.272 8.469 1.00 77.31 91 THR A N 1
ATOM 724 C CA . THR A 1 91 ? -3.657 -7.263 9.840 1.00 77.31 91 THR A CA 1
ATOM 725 C C . THR A 1 91 ? -2.296 -7.948 9.953 1.00 77.31 91 THR A C 1
ATOM 727 O O . THR A 1 91 ? -1.491 -7.542 10.794 1.00 77.31 91 THR A O 1
ATOM 730 N N . SER A 1 92 ? -2.054 -8.962 9.116 1.00 77.12 92 SER A N 1
ATOM 731 C CA . SER A 1 92 ? -0.837 -9.783 9.073 1.00 77.12 92 SER A CA 1
ATOM 732 C C . SER A 1 92 ? 0.231 -9.220 8.138 1.00 77.12 92 SER A C 1
ATOM 734 O O . SER A 1 92 ? 1.413 -9.519 8.299 1.00 77.12 92 SER A O 1
ATOM 736 N N . THR A 1 93 ? -0.166 -8.414 7.153 1.00 75.31 93 THR A N 1
ATOM 737 C CA . THR A 1 93 ? 0.770 -7.860 6.175 1.00 75.31 93 THR A CA 1
ATOM 738 C C . THR A 1 93 ? 1.582 -6.730 6.796 1.00 75.31 93 THR A C 1
ATOM 740 O O . THR A 1 93 ? 1.046 -5.692 7.175 1.00 75.31 93 THR A O 1
ATOM 743 N N . THR A 1 94 ? 2.896 -6.929 6.876 1.00 70.06 94 THR A N 1
ATOM 744 C CA . THR A 1 94 ? 3.841 -5.964 7.456 1.00 70.06 94 THR A CA 1
ATOM 745 C C . THR A 1 94 ? 4.302 -4.896 6.468 1.00 70.06 94 THR A C 1
ATOM 747 O O . THR A 1 94 ? 4.707 -3.819 6.894 1.00 70.06 94 THR A O 1
ATOM 750 N N . ASN A 1 95 ? 4.229 -5.168 5.159 1.00 81.88 95 ASN A N 1
ATOM 751 C CA . ASN A 1 95 ? 4.710 -4.263 4.115 1.00 81.88 95 ASN A CA 1
ATOM 752 C C . ASN A 1 95 ? 3.548 -3.758 3.245 1.00 81.88 95 ASN A C 1
ATOM 754 O O . ASN A 1 95 ? 2.980 -4.559 2.500 1.00 81.88 95 ASN A O 1
ATOM 758 N N . PRO A 1 96 ? 3.229 -2.451 3.271 1.00 84.56 96 PRO A N 1
ATOM 759 C CA . PRO A 1 96 ? 2.140 -1.869 2.482 1.00 84.56 96 PRO A CA 1
ATOM 760 C C . PRO A 1 96 ? 2.509 -1.659 1.004 1.00 84.56 96 PRO A C 1
ATOM 762 O O . PRO A 1 96 ? 1.715 -1.128 0.237 1.00 84.56 96 PRO A O 1
ATOM 765 N N . VAL A 1 97 ? 3.724 -2.040 0.597 1.00 91.75 97 VAL A N 1
ATOM 766 C CA . VAL A 1 97 ? 4.240 -1.859 -0.761 1.00 91.75 97 VAL A CA 1
ATOM 767 C C . VAL A 1 97 ? 4.566 -3.218 -1.355 1.00 91.75 97 VAL A C 1
ATOM 769 O O . VAL A 1 97 ? 5.356 -3.978 -0.796 1.00 91.75 97 VAL A O 1
ATOM 772 N N . GLN A 1 98 ? 3.980 -3.507 -2.513 1.00 94.31 98 GLN A N 1
ATOM 773 C CA . GLN A 1 98 ? 4.251 -4.711 -3.292 1.00 94.31 98 GLN A CA 1
ATOM 774 C C . GLN A 1 98 ? 4.242 -4.342 -4.774 1.00 94.31 98 GLN A C 1
ATOM 776 O O . GLN A 1 98 ? 3.207 -3.942 -5.310 1.00 94.31 98 GLN A O 1
ATOM 781 N N . LEU A 1 99 ? 5.400 -4.432 -5.422 1.00 96.19 99 LEU A N 1
ATOM 782 C CA . LEU A 1 99 ? 5.628 -3.962 -6.786 1.00 96.19 99 LEU A CA 1
ATOM 783 C C . LEU A 1 99 ? 6.286 -5.063 -7.619 1.00 96.19 99 LEU A C 1
ATOM 785 O O . LEU A 1 99 ? 7.127 -5.815 -7.120 1.00 96.19 99 LEU A O 1
ATOM 789 N N . ARG A 1 100 ? 5.926 -5.120 -8.902 1.00 96.81 100 ARG A N 1
ATOM 790 C CA . ARG A 1 100 ? 6.511 -6.030 -9.891 1.00 96.81 100 ARG A CA 1
ATOM 791 C C . ARG A 1 100 ? 6.959 -5.257 -11.122 1.00 96.81 100 ARG A C 1
ATOM 793 O O . ARG A 1 100 ? 6.240 -4.385 -11.597 1.00 96.81 100 ARG A O 1
ATOM 800 N N . CYS A 1 101 ? 8.117 -5.602 -11.664 1.00 96.12 101 CYS A N 1
ATOM 801 C CA . CYS A 1 101 ? 8.508 -5.293 -13.033 1.00 96.12 101 CYS A CA 1
ATOM 802 C C . CYS A 1 101 ? 8.145 -6.483 -13.923 1.00 96.12 101 CYS A C 1
ATOM 804 O O . CYS A 1 101 ? 8.657 -7.581 -13.715 1.00 96.12 101 CYS A O 1
ATOM 806 N N . ASN A 1 102 ? 7.276 -6.278 -14.909 1.00 94.06 102 ASN A N 1
ATOM 807 C CA . ASN A 1 102 ? 6.809 -7.356 -15.781 1.00 94.06 102 ASN A CA 1
ATOM 808 C C . ASN A 1 102 ? 7.862 -7.767 -16.816 1.00 94.06 102 ASN A C 1
ATOM 810 O O . ASN A 1 102 ? 7.896 -8.924 -17.205 1.00 94.06 102 ASN A O 1
ATOM 814 N N . VAL A 1 103 ? 8.742 -6.845 -17.216 1.00 93.56 103 VAL A N 1
ATOM 815 C CA . VAL A 1 103 ? 9.801 -7.107 -18.208 1.00 93.56 103 VAL A CA 1
ATOM 816 C C . VAL A 1 103 ? 10.901 -7.997 -17.631 1.00 93.56 103 VAL A C 1
ATOM 818 O O . VAL A 1 103 ? 11.401 -8.893 -18.298 1.00 93.56 103 VAL A O 1
ATOM 821 N N . CYS A 1 104 ? 11.282 -7.761 -16.376 1.00 93.94 104 CYS A N 1
ATOM 822 C CA . CYS A 1 104 ? 12.369 -8.497 -15.727 1.00 93.94 104 CYS A CA 1
ATOM 823 C C . CYS A 1 104 ? 11.880 -9.559 -14.736 1.00 93.94 104 CYS A C 1
ATOM 825 O O . CYS A 1 104 ? 12.702 -10.140 -14.033 1.00 93.94 104 CYS A O 1
ATOM 827 N N . GLU A 1 105 ? 10.561 -9.719 -14.594 1.00 93.81 105 GLU A N 1
ATOM 828 C CA . GLU A 1 105 ? 9.910 -10.492 -13.525 1.00 93.81 105 GLU A CA 1
ATOM 829 C C . GLU A 1 105 ? 10.451 -10.189 -12.116 1.00 93.81 105 GLU A C 1
ATOM 831 O O . GLU A 1 105 ? 10.479 -11.036 -11.225 1.00 93.81 105 GLU A O 1
ATOM 836 N N . TYR A 1 106 ? 10.891 -8.947 -11.906 1.00 94.62 106 TYR A N 1
ATOM 837 C CA . TYR A 1 106 ? 11.524 -8.515 -10.668 1.00 94.62 106 TYR A CA 1
ATOM 838 C C . TYR A 1 106 ? 10.472 -8.062 -9.653 1.00 94.62 106 TYR A C 1
ATOM 840 O O . TYR A 1 106 ? 9.641 -7.206 -9.961 1.00 94.62 106 TYR A O 1
ATOM 848 N N . TYR A 1 107 ? 10.531 -8.599 -8.434 1.00 96.44 107 TYR A N 1
ATOM 849 C CA . TYR A 1 107 ? 9.612 -8.275 -7.341 1.00 96.44 107 TYR A CA 1
ATOM 850 C C . TYR A 1 107 ? 10.320 -7.477 -6.249 1.00 96.44 107 TYR A C 1
ATOM 852 O O . TYR A 1 107 ? 11.448 -7.784 -5.864 1.00 96.44 107 TYR A O 1
ATOM 860 N N . THR A 1 108 ? 9.640 -6.470 -5.704 1.00 95.69 108 THR A N 1
ATOM 861 C CA . THR A 1 108 ? 10.161 -5.673 -4.590 1.00 95.69 108 THR A CA 1
ATOM 862 C C . THR A 1 108 ? 9.047 -5.141 -3.696 1.00 95.69 108 THR A C 1
ATOM 864 O O . THR A 1 108 ? 7.938 -4.847 -4.140 1.00 95.69 108 THR A O 1
ATOM 867 N N . ASN A 1 109 ? 9.366 -4.982 -2.415 1.00 94.69 109 ASN A N 1
ATOM 868 C CA . ASN A 1 109 ? 8.528 -4.338 -1.406 1.00 94.69 109 ASN A CA 1
ATOM 869 C C . ASN A 1 109 ? 8.991 -2.907 -1.077 1.00 94.69 109 ASN A C 1
ATOM 871 O O . ASN A 1 109 ? 8.634 -2.351 -0.044 1.00 94.69 109 ASN A O 1
ATOM 875 N N . SER A 1 110 ? 9.835 -2.317 -1.926 1.00 94.94 110 SER A N 1
ATOM 876 C CA . SER A 1 110 ? 10.392 -0.981 -1.729 1.00 94.94 110 SER A CA 1
ATOM 877 C C . SER A 1 110 ? 10.398 -0.210 -3.041 1.00 94.94 110 SER A C 1
ATOM 879 O O . SER A 1 110 ? 10.943 -0.678 -4.044 1.00 94.94 110 SER A O 1
ATOM 881 N N . VAL A 1 111 ? 9.836 0.999 -2.996 1.00 94.88 111 VAL A N 1
ATOM 882 C CA . VAL A 1 111 ? 9.866 1.963 -4.105 1.00 94.88 111 VAL A CA 1
ATOM 883 C C . VAL A 1 111 ? 11.307 2.300 -4.483 1.00 94.88 111 VAL A C 1
ATOM 885 O O . VAL A 1 111 ? 11.653 2.271 -5.658 1.00 94.88 111 VAL A O 1
ATOM 888 N N . HIS A 1 112 ? 12.175 2.524 -3.494 1.00 95.06 112 HIS A N 1
ATOM 889 C CA . HIS A 1 112 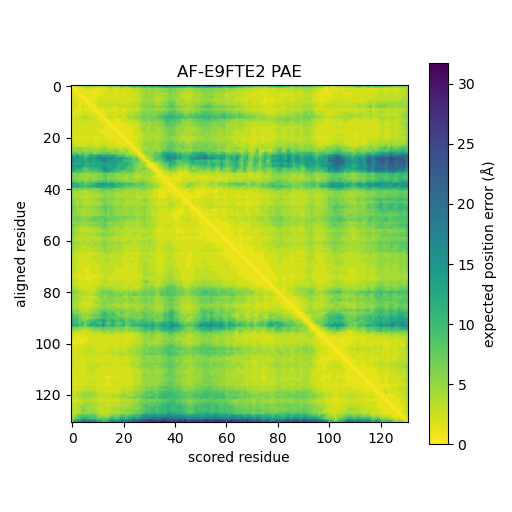? 13.578 2.851 -3.741 1.00 95.06 112 HIS A CA 1
ATOM 890 C C . HIS A 1 112 ? 14.309 1.727 -4.489 1.00 95.06 112 HIS A C 1
ATOM 892 O O . HIS A 1 112 ? 14.968 1.969 -5.497 1.00 95.06 112 HIS A O 1
ATOM 898 N N . LYS A 1 113 ? 14.127 0.469 -4.061 1.00 95.81 113 LYS A N 1
ATOM 899 C CA . LYS A 1 113 ? 14.694 -0.686 -4.779 1.00 95.81 113 LYS A CA 1
ATOM 900 C C . LYS A 1 113 ? 14.153 -0.798 -6.209 1.00 95.81 113 LYS A C 1
ATOM 902 O O . LYS A 1 113 ? 14.900 -1.189 -7.100 1.00 95.81 113 LYS A O 1
ATOM 907 N N . LEU A 1 114 ? 12.884 -0.441 -6.442 1.00 95.94 114 LEU A N 1
ATOM 908 C CA . LEU A 1 114 ? 12.318 -0.404 -7.794 1.00 95.94 114 LEU A CA 1
ATOM 909 C C . LEU A 1 114 ? 12.996 0.668 -8.659 1.00 95.94 114 LEU A C 1
ATOM 911 O O . LEU A 1 114 ? 13.312 0.395 -9.810 1.00 95.94 114 LEU A O 1
ATOM 915 N N . GLN A 1 115 ? 13.245 1.858 -8.110 1.00 95.56 115 GLN A N 1
ATOM 916 C CA . GLN A 1 115 ? 13.925 2.944 -8.824 1.00 95.56 115 GLN A CA 1
ATOM 917 C C . GLN A 1 115 ? 15.357 2.555 -9.208 1.00 95.56 115 GLN A C 1
ATOM 919 O O . GLN A 1 115 ? 15.747 2.736 -10.357 1.00 95.56 115 GLN A O 1
ATOM 924 N N . VAL A 1 116 ? 16.104 1.941 -8.284 1.00 96.25 116 VAL A N 1
ATOM 925 C CA . VAL A 1 116 ? 17.451 1.409 -8.560 1.00 96.25 116 VAL A CA 1
ATOM 926 C C . VAL A 1 116 ? 17.412 0.303 -9.621 1.00 96.25 116 VAL A C 1
ATOM 928 O O . VAL A 1 116 ? 18.276 0.238 -10.489 1.00 96.25 116 VAL A O 1
ATOM 931 N N . HIS A 1 117 ? 16.401 -0.568 -9.592 1.00 95.75 117 HIS A N 1
ATOM 932 C CA . HIS A 1 117 ? 16.210 -1.571 -10.640 1.00 95.75 117 HIS A CA 1
ATOM 933 C C . HIS A 1 117 ? 15.940 -0.925 -12.008 1.00 95.75 117 HIS A C 1
ATOM 935 O O . HIS A 1 117 ? 16.550 -1.323 -13.001 1.00 95.75 117 HIS A O 1
ATOM 941 N N . ALA A 1 118 ? 15.061 0.076 -12.056 1.00 94.94 118 ALA A N 1
ATOM 942 C CA . ALA A 1 118 ? 14.670 0.755 -13.287 1.00 94.94 118 ALA A CA 1
ATOM 943 C C . ALA A 1 118 ? 15.834 1.516 -13.946 1.00 94.94 118 ALA A C 1
ATOM 945 O O . ALA A 1 118 ? 15.888 1.600 -15.170 1.00 94.94 118 ALA A O 1
ATOM 946 N N . SER A 1 119 ? 16.790 2.025 -13.162 1.00 94.69 119 SER A N 1
ATOM 947 C CA . SER A 1 119 ? 17.999 2.676 -13.682 1.00 94.69 119 SER A CA 1
ATOM 948 C C . SER A 1 119 ? 19.112 1.701 -14.083 1.00 94.69 119 SER A C 1
ATOM 950 O O . SER A 1 119 ? 20.135 2.130 -14.615 1.00 94.69 119 SER A O 1
ATOM 952 N N . SER A 1 120 ? 18.946 0.395 -13.848 1.00 95.62 120 SER A N 1
ATOM 953 C CA . SER A 1 120 ? 19.982 -0.585 -14.172 1.00 95.62 120 SER A CA 1
ATOM 954 C C . SER A 1 120 ? 20.106 -0.814 -15.692 1.00 95.62 120 SER A C 1
ATOM 956 O O . SER A 1 120 ? 19.084 -0.974 -16.367 1.00 95.62 120 SER A O 1
ATOM 958 N N . PRO A 1 121 ? 21.331 -0.948 -16.243 1.00 93.88 121 PRO A N 1
ATOM 959 C CA . PRO A 1 121 ? 21.532 -1.228 -17.671 1.00 93.88 121 PRO A CA 1
ATOM 960 C C . PRO A 1 121 ? 20.847 -2.519 -18.131 1.00 93.88 121 PRO A C 1
ATOM 962 O O . PRO A 1 121 ? 20.335 -2.612 -19.242 1.00 93.88 121 PRO A O 1
ATOM 965 N N . ARG A 1 122 ? 20.781 -3.521 -17.243 1.00 93.44 122 ARG A N 1
ATOM 966 C CA . ARG A 1 122 ? 20.081 -4.784 -17.505 1.00 93.44 122 ARG A CA 1
ATOM 967 C C . ARG A 1 122 ? 18.587 -4.567 -17.740 1.00 93.44 122 ARG A C 1
ATOM 969 O O . ARG A 1 122 ? 18.015 -5.226 -18.601 1.00 93.44 122 ARG A O 1
ATOM 976 N N . HIS A 1 123 ? 17.960 -3.680 -16.968 1.00 94.06 123 HIS A N 1
ATOM 977 C CA . HIS A 1 123 ? 16.559 -3.335 -17.172 1.00 94.06 123 HIS A CA 1
ATOM 978 C C . HIS A 1 123 ? 16.365 -2.560 -18.473 1.00 94.06 123 HIS A C 1
ATOM 980 O O . HIS A 1 123 ? 15.475 -2.910 -19.236 1.00 94.06 123 HIS A O 1
ATOM 986 N N . GLN A 1 124 ? 17.215 -1.568 -18.753 1.00 92.69 124 GLN A N 1
ATOM 987 C CA . GLN A 1 124 ? 17.150 -0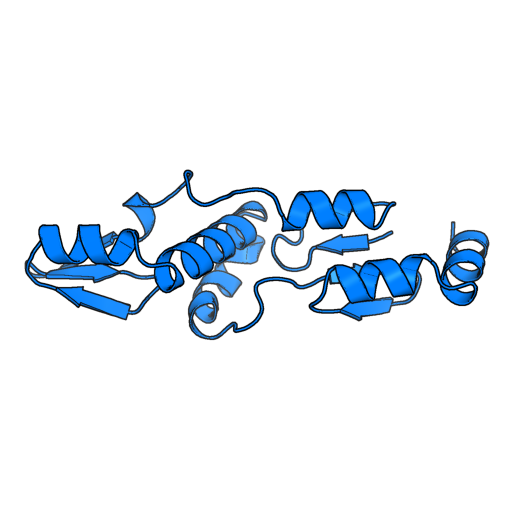.777 -19.988 1.00 92.69 124 GLN A CA 1
ATOM 988 C C . GLN A 1 124 ? 17.220 -1.671 -21.230 1.00 92.69 124 GLN A C 1
ATOM 990 O O . GLN A 1 124 ? 16.323 -1.624 -22.066 1.00 92.69 124 GLN A O 1
ATOM 995 N N . LEU A 1 125 ? 18.197 -2.581 -21.274 1.00 92.25 125 LEU A N 1
ATOM 996 C CA . LEU A 1 125 ? 18.327 -3.544 -22.365 1.00 92.25 125 LEU A CA 1
ATOM 997 C C . LEU A 1 125 ? 17.108 -4.471 -22.465 1.00 92.25 125 LEU A C 1
ATOM 999 O O . LEU A 1 125 ? 16.610 -4.730 -23.554 1.00 92.25 125 LEU A O 1
ATOM 1003 N N . ALA A 1 126 ? 16.604 -4.976 -21.337 1.00 90.62 126 ALA A N 1
ATOM 1004 C CA . ALA A 1 126 ? 15.418 -5.828 -21.351 1.00 90.62 126 ALA A CA 1
ATOM 1005 C C . ALA A 1 126 ? 14.177 -5.069 -21.854 1.00 90.62 126 ALA A C 1
ATOM 1007 O O . ALA A 1 126 ? 13.376 -5.628 -22.593 1.00 90.62 126 ALA A O 1
ATOM 1008 N N . VAL A 1 127 ? 14.017 -3.794 -21.494 1.00 91.62 127 VAL A N 1
ATOM 1009 C CA . VAL A 1 127 ? 12.928 -2.959 -22.012 1.00 91.62 127 VAL A CA 1
ATOM 1010 C C . VAL A 1 127 ? 13.073 -2.748 -23.516 1.00 91.62 127 VAL A C 1
ATOM 1012 O O . VAL A 1 127 ? 12.069 -2.819 -24.206 1.00 91.62 127 VAL A O 1
ATOM 1015 N N . GLU A 1 128 ? 14.279 -2.539 -24.040 1.00 89.19 128 GLU A N 1
ATOM 1016 C CA . GLU A 1 128 ? 14.507 -2.417 -25.489 1.00 89.19 128 GLU A CA 1
ATOM 1017 C C . GLU A 1 128 ? 14.219 -3.719 -26.252 1.00 89.19 128 GLU A C 1
ATOM 1019 O O . GLU A 1 128 ? 13.690 -3.671 -27.357 1.00 89.19 128 GLU A O 1
ATOM 1024 N N . LEU A 1 129 ? 14.535 -4.879 -25.668 1.00 87.88 129 LEU A N 1
ATOM 1025 C CA . LEU A 1 129 ? 14.339 -6.188 -26.306 1.00 87.88 129 LEU A CA 1
ATOM 1026 C C . LEU A 1 129 ? 12.887 -6.687 -26.275 1.00 87.88 129 LEU A C 1
ATOM 1028 O O . LEU A 1 129 ? 12.489 -7.450 -27.152 1.00 87.88 129 LEU A O 1
ATOM 1032 N N . PHE A 1 130 ? 12.121 -6.322 -25.244 1.00 80.31 130 PHE A N 1
ATOM 1033 C CA . PHE A 1 130 ? 10.775 -6.8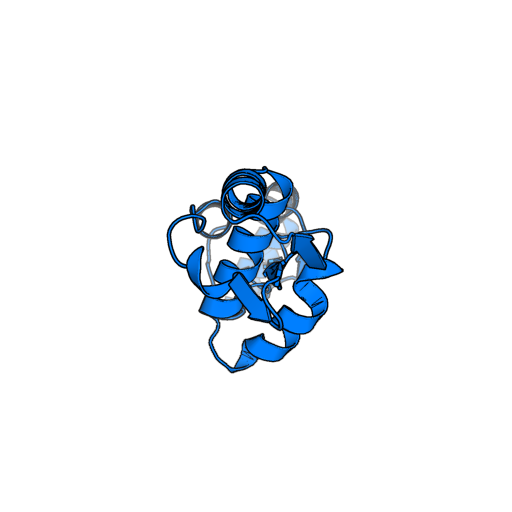52 -24.985 1.00 80.31 130 PHE A CA 1
ATOM 1034 C C . PHE A 1 130 ? 9.657 -5.809 -25.149 1.00 80.31 130 PHE A C 1
ATOM 1036 O O . PHE A 1 130 ? 8.538 -6.040 -24.677 1.00 80.31 130 PHE A O 1
ATOM 1043 N N . ARG A 1 131 ? 9.946 -4.664 -25.776 1.00 62.41 131 ARG A N 1
ATOM 1044 C CA . ARG A 1 131 ? 8.963 -3.619 -26.096 1.00 62.41 131 ARG A CA 1
ATOM 1045 C C . ARG A 1 131 ? 8.582 -3.617 -27.570 1.00 62.41 131 ARG A C 1
ATOM 1047 O O . ARG A 1 131 ? 9.428 -3.989 -28.407 1.00 62.41 131 ARG A O 1
#

Secondary structure (DSSP, 8-state):
-EEETTTSS-EESSHHHHHHHHH---TTS-GGGGEEEETTEEEETTTTEEES-HHHHHHHHTSHHHHHHHHHHHHHHTTGGGGHHHHTTTTT---S--EEETTTTEEES-HHHHHHHHTSHHHHHHHHH--

Organism: Daphnia pulex (NCBI:txid6669)

InterPro domains:
  IPR013087 Zinc finger C2H2-type [SM00355] (42-66)
  IPR013087 Zinc finger C2H2-type [SM00355] (99-123)
  IPR036236 Zinc finger C2H2 superfamily [SSF57667] (97-129)
  IPR051968 Zinc finger homeobox transcription regulators [PTHR45891] (1-130)

Solvent-accessible surface area (backbone atoms only — not comparable to full-atom values): 7495 Å² total; per-residue (Å²): 79,34,35,37,64,54,28,64,68,54,69,29,79,48,59,65,60,47,42,52,61,70,68,53,89,43,64,86,79,53,69,74,74,37,60,43,80,56,96,76,26,46,30,31,74,68,71,76,44,74,37,72,47,69,68,61,51,57,55,47,60,71,32,68,75,42,39,54,44,46,27,40,48,46,43,21,50,72,33,40,80,88,30,52,74,56,59,79,43,50,73,74,54,87,64,87,42,40,38,36,32,68,78,75,71,43,75,42,66,42,64,66,62,46,43,57,47,62,71,29,68,71,43,51,52,44,49,67,74,74,102

Foldseek 3Di:
DKAFPLLRPDDDPDLVVVVCVLPDQPQPDDLPVQWDQDPQWTAGVQARDIDNDPVVVVVVCPDPSNSVLRRLLSSQCNNPPVSVVVNVCSNVDPQSTWMADPLVRDIDSDSVVVNVVCPDPVNVVSVVVPD